Protein AF-A0A136KUG1-F1 (afdb_monomer_lite)

pLDDT: mean 79.72, std 15.79, range [46.69, 96.94]

Foldseek 3Di:
DAQVVVLVVCVVVVHQADETAFDCDDPNPGQFAQDQPDPSQVVVSVVSVGPTYGYDHDDPVCPCVVVVD

Sequence (69 aa):
MNAKNMIYTAISNGETDILVPALDGYEGTKELELASNYWINKCAAQYYGVNSLGTFQLREDNDLDYFSE

Radius of gyration: 12.06 Å; chains: 1; bounding box: 30×18×32 Å

Structure (mmCIF, N/CA/C/O backbone):
data_AF-A0A136KUG1-F1
#
_entry.id   AF-A0A136KUG1-F1
#
loop_
_atom_site.group_PDB
_atom_site.id
_atom_site.type_symbol
_atom_site.label_atom_id
_atom_site.label_alt_id
_atom_site.label_comp_id
_atom_site.label_asym_id
_atom_site.label_entity_id
_atom_site.label_seq_id
_atom_site.pdbx_PDB_ins_code
_atom_site.Cartn_x
_atom_site.Cartn_y
_atom_site.Cartn_z
_atom_site.occupancy
_atom_site.B_iso_or_equiv
_atom_site.auth_seq_id
_atom_site.auth_comp_id
_atom_site.auth_asym_id
_atom_site.auth_atom_id
_atom_site.pdbx_PDB_model_num
ATOM 1 N N . MET A 1 1 ? -5.875 6.948 -13.930 1.00 54.44 1 MET A N 1
ATOM 2 C CA . MET A 1 1 ? -6.007 7.290 -12.480 1.00 54.44 1 MET A CA 1
ATOM 3 C C . MET A 1 1 ? -4.671 7.153 -11.701 1.00 54.44 1 MET A C 1
ATOM 5 O O . MET A 1 1 ? -3.933 6.222 -11.974 1.00 54.44 1 MET A O 1
ATOM 9 N N . ASN A 1 2 ? -4.318 8.047 -10.751 1.00 67.38 2 ASN A N 1
ATOM 10 C CA . ASN A 1 2 ? -3.080 7.956 -9.921 1.00 67.38 2 ASN A CA 1
ATOM 11 C C . ASN A 1 2 ? -3.277 6.991 -8.723 1.00 67.38 2 ASN A C 1
ATOM 13 O O . ASN A 1 2 ? -4.353 7.004 -8.123 1.00 67.38 2 ASN A O 1
ATOM 17 N N . ALA A 1 3 ? -2.269 6.191 -8.336 1.00 70.81 3 ALA A N 1
ATOM 18 C CA . ALA A 1 3 ? -2.389 5.172 -7.277 1.00 70.81 3 ALA A CA 1
ATOM 19 C C . ALA A 1 3 ? -2.839 5.728 -5.913 1.00 70.81 3 ALA A C 1
ATOM 21 O O . ALA A 1 3 ? -3.527 5.039 -5.163 1.00 70.81 3 ALA A O 1
ATOM 22 N N . LYS A 1 4 ? -2.555 7.001 -5.606 1.00 79.44 4 LYS A N 1
ATOM 23 C CA . LYS A 1 4 ? -3.106 7.662 -4.411 1.00 79.44 4 LYS A CA 1
ATOM 24 C C . LYS A 1 4 ? -4.638 7.652 -4.405 1.00 79.44 4 LYS A C 1
ATOM 26 O O . LYS A 1 4 ? -5.244 7.378 -3.373 1.00 79.44 4 LYS A O 1
ATOM 31 N N . ASN A 1 5 ? -5.265 7.928 -5.548 1.00 84.00 5 ASN A N 1
ATOM 32 C CA . ASN A 1 5 ? -6.724 7.914 -5.659 1.00 84.00 5 ASN A CA 1
ATOM 33 C C . ASN A 1 5 ? -7.263 6.495 -5.487 1.00 84.00 5 ASN A C 1
ATOM 35 O O . ASN A 1 5 ? -8.262 6.319 -4.805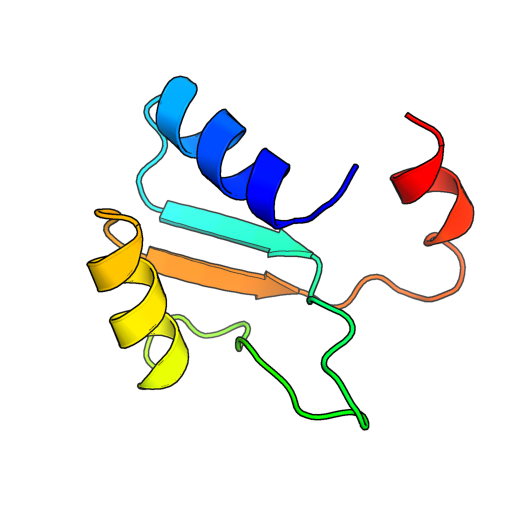 1.00 84.00 5 ASN A O 1
ATOM 39 N N . MET A 1 6 ? -6.559 5.490 -6.015 1.00 86.62 6 MET A N 1
ATOM 40 C CA . MET A 1 6 ? -6.939 4.089 -5.839 1.00 86.62 6 MET A CA 1
ATOM 41 C C . MET A 1 6 ? -6.960 3.660 -4.373 1.00 86.62 6 MET A C 1
ATOM 43 O O . MET A 1 6 ? -7.898 2.989 -3.954 1.00 86.62 6 MET A O 1
ATOM 47 N N . ILE A 1 7 ? -5.964 4.082 -3.587 1.00 90.06 7 ILE A N 1
ATOM 48 C CA . ILE A 1 7 ? -5.913 3.787 -2.150 1.00 90.06 7 ILE A CA 1
ATOM 49 C C . ILE A 1 7 ? -7.135 4.389 -1.446 1.00 90.06 7 ILE A C 1
ATOM 51 O O . ILE A 1 7 ? -7.820 3.690 -0.706 1.00 90.06 7 ILE A O 1
ATOM 55 N N . TYR A 1 8 ? -7.463 5.659 -1.706 1.00 92.75 8 TYR A N 1
ATOM 56 C CA . TYR A 1 8 ? -8.641 6.282 -1.091 1.00 92.75 8 TYR A CA 1
ATOM 57 C C . TYR A 1 8 ? -9.965 5.688 -1.574 1.00 92.75 8 TYR A C 1
ATOM 59 O O . TYR A 1 8 ? -10.890 5.572 -0.773 1.00 92.75 8 TYR A O 1
ATOM 67 N N . THR A 1 9 ? -10.064 5.285 -2.841 1.00 93.38 9 THR A N 1
ATOM 68 C CA . THR A 1 9 ? -11.243 4.583 -3.361 1.00 93.38 9 THR A CA 1
ATOM 69 C C . THR A 1 9 ? -11.435 3.245 -2.649 1.00 93.38 9 THR A C 1
ATOM 71 O O . THR A 1 9 ? -12.525 2.998 -2.137 1.00 93.38 9 THR A O 1
ATOM 74 N N . ALA A 1 10 ? -10.381 2.434 -2.524 1.00 93.00 10 ALA A N 1
ATOM 75 C CA . ALA A 1 10 ? -10.423 1.167 -1.794 1.00 93.00 10 ALA A CA 1
ATOM 76 C C . ALA A 1 10 ? -10.835 1.379 -0.324 1.00 93.00 10 ALA A C 1
ATOM 78 O O . ALA A 1 10 ? -11.761 0.733 0.165 1.00 93.00 10 ALA A O 1
ATOM 79 N N . ILE A 1 11 ? -10.254 2.378 0.352 1.00 95.81 11 ILE A N 1
ATOM 80 C CA . ILE A 1 11 ? -10.645 2.754 1.722 1.00 95.81 11 ILE A CA 1
ATOM 81 C C . ILE A 1 11 ? -12.125 3.154 1.789 1.00 95.81 11 ILE A C 1
ATOM 83 O O . ILE A 1 11 ? -12.837 2.734 2.699 1.00 95.81 11 ILE A O 1
ATOM 87 N N . SER A 1 12 ? -12.617 3.946 0.831 1.00 96.62 12 SER A N 1
ATOM 88 C CA . SER A 1 12 ? -14.025 4.369 0.801 1.00 96.62 12 SER A CA 1
ATOM 89 C C . SER A 1 12 ? -14.996 3.208 0.571 1.00 96.62 12 SER A C 1
ATOM 91 O O . SER A 1 12 ? -16.132 3.261 1.040 1.00 96.62 12 SER A O 1
ATOM 93 N N . ASN A 1 13 ? -14.526 2.136 -0.074 1.00 96.06 13 ASN A N 1
ATOM 94 C CA . ASN A 1 13 ? -15.256 0.882 -0.247 1.00 96.06 13 ASN A CA 1
ATOM 95 C C . ASN A 1 13 ? -15.182 -0.032 0.991 1.00 96.06 13 ASN A C 1
ATOM 97 O O . ASN A 1 13 ? -15.807 -1.091 1.007 1.00 96.06 13 ASN A O 1
ATOM 101 N N . GLY A 1 14 ? -14.446 0.367 2.034 1.00 96.44 14 GLY A N 1
ATOM 102 C CA . GLY A 1 14 ? -14.251 -0.414 3.256 1.00 96.44 14 GLY A CA 1
ATOM 103 C C . GLY A 1 14 ? -13.134 -1.456 3.168 1.00 96.44 14 GLY A C 1
ATOM 104 O O . GLY A 1 14 ? -13.054 -2.327 4.033 1.00 96.44 14 GLY A O 1
ATOM 105 N N . GLU A 1 15 ? -12.277 -1.393 2.147 1.00 96.81 15 GLU A N 1
ATOM 106 C CA . GLU A 1 15 ? -11.140 -2.301 2.005 1.00 96.81 15 GLU A CA 1
ATOM 107 C C . GLU A 1 15 ? -10.009 -1.919 2.968 1.00 96.81 15 GLU A C 1
ATOM 109 O O . GLU A 1 15 ? -9.638 -0.752 3.105 1.00 96.81 15 GLU A O 1
ATOM 114 N N . THR A 1 16 ? -9.435 -2.928 3.624 1.00 95.62 16 THR A N 1
ATOM 115 C CA . THR A 1 16 ? -8.334 -2.765 4.587 1.00 95.62 16 THR A CA 1
ATOM 116 C C . THR A 1 16 ? -7.047 -3.461 4.157 1.00 95.62 16 THR A C 1
ATOM 118 O O . THR A 1 16 ? -6.010 -3.260 4.778 1.00 95.62 16 THR A O 1
ATOM 121 N N . ASP A 1 17 ? -7.096 -4.283 3.115 1.00 96.06 17 ASP A N 1
ATOM 122 C CA . ASP A 1 17 ? -5.957 -5.027 2.585 1.00 96.06 17 ASP A CA 1
ATOM 123 C C . ASP A 1 17 ? -5.826 -4.690 1.105 1.00 96.06 17 ASP A C 1
ATOM 125 O O . ASP A 1 17 ? -6.556 -5.211 0.266 1.00 96.06 17 ASP A O 1
ATOM 129 N N . ILE A 1 18 ? -4.949 -3.734 0.806 1.00 92.88 18 ILE A N 1
ATOM 130 C CA . ILE A 1 18 ? -4.967 -2.996 -0.456 1.00 92.88 18 ILE A CA 1
ATOM 131 C C . ILE A 1 18 ? -3.752 -3.364 -1.308 1.00 92.88 18 ILE A C 1
ATOM 133 O O . ILE A 1 18 ? -2.604 -3.317 -0.857 1.00 92.88 18 ILE A O 1
ATOM 137 N N . LEU A 1 19 ? -4.012 -3.650 -2.582 1.00 91.62 19 LEU A N 1
ATOM 138 C CA . LEU A 1 19 ? -3.002 -3.897 -3.601 1.00 91.62 19 LEU A CA 1
ATOM 139 C C . LEU A 1 19 ? -3.223 -2.927 -4.771 1.00 91.62 19 LEU A C 1
ATOM 141 O O . LEU A 1 19 ? -4.274 -2.956 -5.406 1.00 91.62 19 LEU A O 1
ATOM 145 N N . VAL A 1 20 ? -2.244 -2.067 -5.060 1.00 87.69 20 VAL A N 1
ATOM 146 C CA . VAL A 1 20 ? -2.326 -1.072 -6.151 1.00 87.69 20 VAL A CA 1
ATOM 147 C C . VAL A 1 20 ? -1.171 -1.234 -7.142 1.00 87.69 20 VAL A C 1
ATOM 149 O O . VAL A 1 20 ? -0.158 -1.839 -6.806 1.00 87.69 20 VAL A O 1
ATOM 152 N N . PRO A 1 21 ? -1.275 -0.724 -8.375 1.00 86.12 21 PRO A N 1
ATOM 153 C CA . PRO A 1 21 ? -0.136 -0.668 -9.277 1.00 86.12 21 PRO A CA 1
ATOM 154 C C . PRO A 1 21 ? 1.056 0.035 -8.632 1.00 86.12 21 PRO A C 1
ATOM 156 O O . PRO A 1 21 ? 0.891 0.970 -7.840 1.00 86.12 21 PRO A O 1
ATOM 159 N N . ALA A 1 22 ? 2.257 -0.427 -8.967 1.00 78.94 22 ALA A N 1
ATOM 160 C CA . ALA A 1 22 ? 3.487 0.219 -8.553 1.00 78.94 22 ALA A CA 1
ATOM 161 C C . ALA A 1 22 ? 3.469 1.687 -8.987 1.00 78.94 22 ALA A C 1
ATOM 163 O O . ALA A 1 22 ? 3.124 2.020 -10.118 1.00 78.94 22 ALA A O 1
ATOM 164 N N . LEU A 1 23 ? 3.820 2.561 -8.048 1.00 70.56 23 LEU A N 1
ATOM 165 C CA . LEU A 1 23 ? 4.122 3.943 -8.366 1.00 70.56 23 LEU A CA 1
ATOM 166 C C . LEU A 1 23 ? 5.424 3.950 -9.167 1.00 70.56 23 LEU A C 1
ATOM 168 O O . L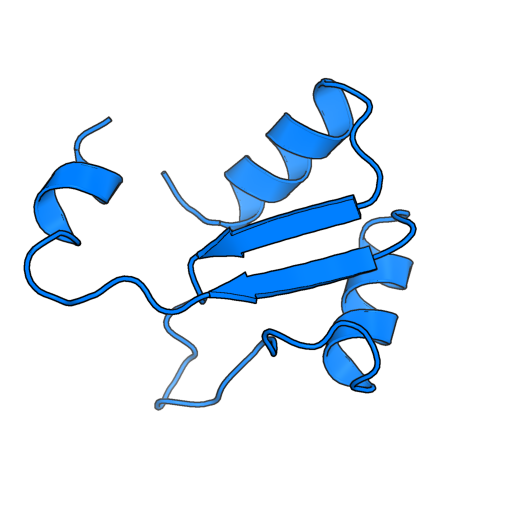EU A 1 23 ? 6.401 3.326 -8.741 1.00 70.56 23 LEU A O 1
ATOM 172 N N . ASP A 1 24 ? 5.432 4.657 -10.296 1.00 63.69 24 ASP A N 1
ATOM 173 C CA . ASP A 1 24 ? 6.678 5.072 -10.931 1.00 63.69 24 ASP A CA 1
ATOM 174 C C . ASP A 1 24 ? 7.384 6.006 -9.952 1.00 63.69 24 ASP A C 1
ATOM 176 O O . ASP A 1 24 ? 7.061 7.190 -9.822 1.00 63.69 24 ASP A O 1
ATOM 180 N N . GLY A 1 25 ? 8.284 5.431 -9.162 1.00 59.16 25 GLY A N 1
ATOM 181 C CA . GLY A 1 25 ? 9.030 6.189 -8.181 1.00 59.16 25 GLY A CA 1
ATOM 182 C C . GLY A 1 25 ? 9.999 7.143 -8.864 1.00 59.16 25 GLY A C 1
ATOM 183 O O . GLY A 1 25 ? 10.551 6.857 -9.930 1.00 59.16 25 GLY A O 1
ATOM 184 N N . TYR A 1 26 ? 10.245 8.282 -8.223 1.00 52.16 26 TYR A N 1
ATOM 185 C CA . TYR A 1 26 ? 11.255 9.228 -8.684 1.00 52.16 26 TYR A CA 1
ATOM 186 C C . TYR A 1 26 ? 12.628 8.526 -8.780 1.00 52.16 26 TYR A C 1
ATOM 188 O O . TYR A 1 26 ? 13.070 7.874 -7.829 1.00 52.16 26 TYR A O 1
ATOM 196 N N . GLU A 1 27 ? 13.289 8.629 -9.940 1.00 54.69 27 GLU A N 1
ATOM 197 C CA . GLU A 1 27 ? 14.609 8.026 -10.229 1.00 54.69 27 GLU A CA 1
ATOM 198 C C . G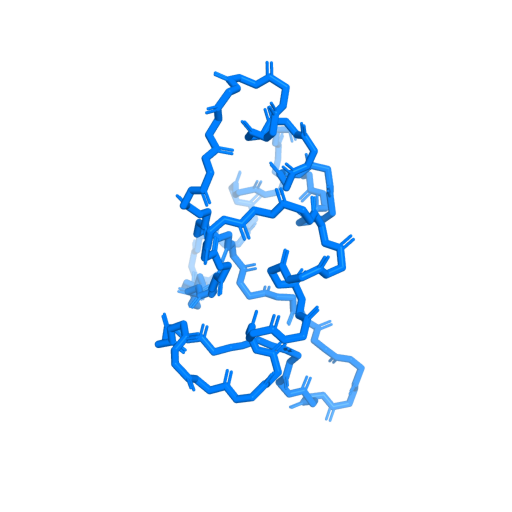LU A 1 27 ? 14.652 6.483 -10.132 1.00 54.69 27 GLU A C 1
ATOM 200 O O . GLU A 1 27 ? 15.686 5.899 -9.808 1.00 54.69 27 GLU A O 1
ATOM 205 N N . GLY A 1 28 ? 13.532 5.789 -10.374 1.00 58.31 28 GLY A N 1
ATOM 206 C CA . GLY A 1 28 ? 13.479 4.320 -10.287 1.00 58.31 28 GLY A CA 1
ATOM 207 C C . GLY A 1 28 ? 13.550 3.791 -8.850 1.00 58.31 28 GLY A C 1
ATOM 208 O O . GLY A 1 28 ? 13.780 2.599 -8.622 1.00 58.31 28 GLY A O 1
ATOM 209 N N . THR A 1 29 ? 13.346 4.668 -7.863 1.00 62.62 29 THR A N 1
ATOM 210 C CA . THR A 1 29 ? 13.266 4.275 -6.458 1.00 62.62 29 THR A CA 1
ATOM 211 C C . THR A 1 29 ? 11.944 3.571 -6.213 1.00 62.62 29 THR A C 1
ATOM 213 O O . THR A 1 29 ? 10.883 4.179 -6.260 1.00 62.62 29 THR A O 1
ATOM 216 N N . LYS A 1 30 ? 11.988 2.278 -5.912 1.00 65.56 30 LYS A N 1
ATOM 217 C CA . LYS A 1 30 ? 10.780 1.516 -5.605 1.00 65.56 30 LYS A CA 1
ATOM 218 C C . LYS A 1 30 ? 10.150 1.994 -4.291 1.00 65.56 30 LYS A C 1
ATOM 220 O O . LYS A 1 30 ? 10.755 1.859 -3.231 1.00 65.56 30 LYS A O 1
ATOM 225 N N . GLU A 1 31 ? 8.934 2.532 -4.363 1.00 73.12 31 GLU A N 1
ATOM 226 C CA . GLU A 1 31 ? 8.255 3.125 -3.199 1.00 73.12 31 GLU A CA 1
ATOM 227 C C . GLU A 1 31 ? 7.482 2.103 -2.358 1.00 73.12 31 GLU A C 1
ATOM 229 O O . GLU A 1 31 ? 7.283 2.309 -1.166 1.00 73.12 31 GLU A O 1
ATOM 234 N N . LEU A 1 32 ? 7.052 0.992 -2.958 1.00 81.56 32 LEU A N 1
ATOM 235 C CA . LEU A 1 32 ? 6.314 -0.083 -2.295 1.00 81.56 32 LEU A CA 1
ATOM 236 C C . LEU A 1 32 ? 6.682 -1.439 -2.900 1.00 81.56 32 LEU A C 1
ATOM 238 O O . LEU A 1 32 ? 7.065 -1.535 -4.068 1.00 81.56 32 LEU A O 1
ATOM 242 N N . GLU A 1 33 ? 6.552 -2.488 -2.094 1.00 84.62 33 GLU A N 1
ATOM 243 C CA . GLU A 1 33 ? 6.794 -3.874 -2.491 1.00 84.62 33 GLU A CA 1
ATOM 244 C C . GLU A 1 33 ? 5.505 -4.683 -2.645 1.00 84.62 33 GLU A C 1
ATOM 246 O O . GLU A 1 33 ? 4.455 -4.326 -2.109 1.00 84.62 33 GLU A O 1
ATOM 251 N N . LEU A 1 34 ? 5.595 -5.826 -3.329 1.00 84.31 34 LEU A N 1
ATOM 252 C CA . LEU A 1 34 ? 4.472 -6.767 -3.420 1.00 84.31 34 LEU A CA 1
ATOM 253 C C . LEU A 1 34 ? 4.180 -7.418 -2.066 1.00 84.31 34 LEU A C 1
ATOM 255 O O . LEU A 1 34 ? 3.024 -7.587 -1.684 1.00 84.31 34 LEU A O 1
ATOM 259 N N . ALA A 1 35 ? 5.226 -7.780 -1.323 1.00 83.81 35 ALA A N 1
ATOM 260 C CA . ALA A 1 35 ? 5.055 -8.371 -0.006 1.00 83.81 35 ALA A CA 1
ATOM 261 C C . ALA A 1 35 ? 4.826 -7.273 1.046 1.00 83.81 35 ALA A C 1
ATOM 263 O O . ALA A 1 35 ? 5.688 -6.440 1.315 1.00 83.81 35 ALA A O 1
ATOM 264 N N . SER A 1 36 ? 3.672 -7.294 1.707 1.00 83.31 36 SER A N 1
ATOM 265 C CA . SER A 1 36 ? 3.294 -6.277 2.700 1.00 83.31 36 SER A CA 1
ATOM 266 C C . SER A 1 36 ? 4.127 -6.305 3.992 1.00 83.31 36 SER A C 1
ATOM 268 O O . SER A 1 36 ? 3.997 -5.428 4.845 1.00 83.31 36 SER A O 1
ATOM 270 N N . ASN A 1 37 ? 5.007 -7.298 4.162 1.00 89.31 37 ASN A N 1
ATOM 271 C CA . ASN A 1 37 ? 5.850 -7.448 5.345 1.00 89.31 37 ASN A CA 1
ATOM 272 C C . ASN A 1 37 ? 7.118 -6.575 5.324 1.00 89.31 37 ASN A C 1
ATOM 274 O O . ASN A 1 37 ? 7.754 -6.437 6.379 1.00 89.31 37 ASN A O 1
ATOM 278 N N . TYR A 1 38 ? 7.472 -5.980 4.180 1.00 89.69 38 TYR A N 1
ATOM 279 C CA . TYR A 1 38 ? 8.559 -5.006 4.089 1.00 89.69 38 TYR A CA 1
ATOM 280 C C . TYR A 1 38 ? 8.240 -3.745 4.901 1.00 89.69 38 TYR A C 1
ATOM 282 O O . TYR A 1 38 ? 7.086 -3.350 5.065 1.00 89.69 38 TYR A O 1
ATOM 290 N N . TRP A 1 39 ? 9.278 -3.108 5.449 1.00 89.12 39 TRP A N 1
ATOM 291 C CA . TRP A 1 39 ? 9.109 -1.976 6.365 1.00 89.12 39 TRP A CA 1
ATOM 292 C C . TRP A 1 39 ? 8.380 -0.795 5.707 1.00 89.12 39 TRP A C 1
ATOM 294 O O . TRP A 1 39 ? 7.535 -0.180 6.349 1.00 89.12 39 TRP A O 1
ATOM 304 N N . ILE A 1 40 ? 8.641 -0.536 4.422 1.00 88.69 40 ILE A N 1
ATOM 305 C CA . ILE A 1 40 ? 8.019 0.560 3.676 1.00 88.69 40 ILE A CA 1
ATOM 306 C C . ILE A 1 40 ? 6.505 0.357 3.524 1.00 88.69 40 ILE A C 1
ATOM 308 O O . ILE A 1 40 ? 5.728 1.270 3.791 1.00 88.69 40 ILE A O 1
ATOM 312 N N . ASN A 1 41 ? 6.074 -0.873 3.235 1.00 91.56 41 ASN A N 1
ATOM 313 C CA . ASN A 1 41 ? 4.667 -1.260 3.170 1.00 91.56 41 ASN A CA 1
ATOM 314 C C . ASN A 1 41 ? 3.970 -1.114 4.521 1.00 91.56 41 ASN A C 1
ATOM 316 O O . ASN A 1 41 ? 2.851 -0.615 4.578 1.00 91.56 41 ASN A O 1
ATOM 320 N N . LYS A 1 42 ? 4.632 -1.501 5.617 1.00 93.25 42 LYS A N 1
ATOM 321 C CA . LYS A 1 42 ? 4.093 -1.322 6.974 1.00 93.25 42 LYS A CA 1
ATOM 322 C C . LYS A 1 42 ? 3.923 0.152 7.324 1.00 93.25 42 LYS A C 1
ATOM 324 O O . LYS A 1 42 ? 2.880 0.530 7.847 1.00 93.25 42 LYS A O 1
ATOM 329 N N . CYS A 1 43 ? 4.918 0.982 7.009 1.00 91.88 43 CYS A N 1
ATOM 330 C CA . CYS A 1 43 ? 4.828 2.429 7.198 1.00 91.88 43 CYS A CA 1
ATOM 331 C C . CYS A 1 43 ? 3.680 3.025 6.380 1.00 91.88 43 CYS A C 1
ATOM 333 O O . CYS A 1 43 ? 2.920 3.838 6.899 1.00 91.88 43 CYS A 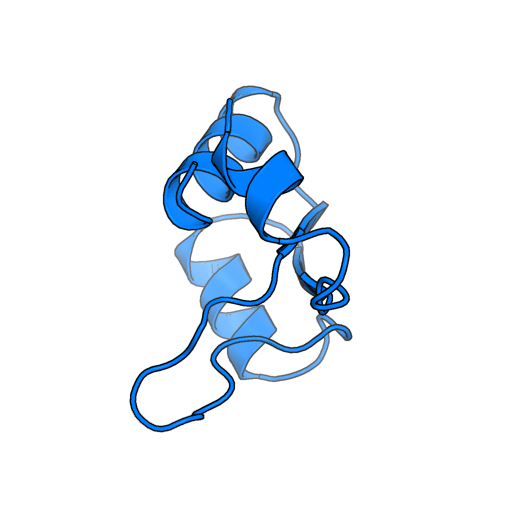O 1
ATOM 335 N N . ALA A 1 44 ? 3.518 2.595 5.131 1.00 91.06 44 ALA A N 1
ATOM 336 C CA . ALA A 1 44 ? 2.447 3.074 4.273 1.00 91.06 44 ALA A CA 1
ATOM 337 C C . ALA A 1 44 ? 1.064 2.600 4.755 1.00 91.06 44 ALA A C 1
ATOM 339 O O . ALA A 1 44 ? 0.151 3.412 4.862 1.00 91.06 44 ALA A O 1
ATOM 340 N N . ALA A 1 45 ? 0.912 1.330 5.141 1.00 94.31 45 ALA A N 1
ATOM 341 C CA . ALA A 1 45 ? -0.323 0.803 5.721 1.00 94.31 45 ALA A CA 1
ATOM 342 C C . ALA A 1 45 ? -0.715 1.562 7.000 1.00 94.31 45 ALA A C 1
ATOM 344 O O . ALA A 1 45 ? -1.859 1.991 7.145 1.00 94.31 45 ALA A O 1
ATOM 345 N N . GLN A 1 46 ? 0.257 1.832 7.877 1.00 95.69 46 GLN A N 1
ATOM 346 C CA . GLN A 1 46 ? 0.050 2.645 9.073 1.00 95.69 46 GLN A CA 1
ATOM 347 C C . GLN A 1 46 ? -0.344 4.089 8.733 1.00 95.69 46 GLN A C 1
ATOM 349 O O . GLN A 1 46 ? -1.232 4.643 9.376 1.00 95.69 46 GLN A O 1
ATOM 354 N N . TYR A 1 47 ? 0.295 4.697 7.731 1.00 94.38 47 TYR A N 1
ATOM 355 C CA . TYR A 1 47 ? -0.014 6.055 7.284 1.00 94.38 47 TYR A CA 1
ATOM 356 C C . TYR A 1 47 ? -1.442 6.177 6.737 1.00 94.38 47 TYR A C 1
ATOM 358 O O . TYR A 1 47 ? -2.142 7.135 7.056 1.00 94.38 47 TYR A O 1
ATOM 366 N N . TYR A 1 48 ? -1.886 5.197 5.946 1.00 93.31 48 TYR A N 1
ATOM 367 C CA . TYR A 1 48 ? -3.227 5.173 5.356 1.00 93.31 48 TYR A CA 1
ATOM 368 C C . TYR A 1 48 ? -4.304 4.583 6.280 1.00 93.31 48 TYR A C 1
ATOM 370 O O . TYR A 1 48 ? -5.486 4.678 5.960 1.00 93.31 48 TYR A O 1
ATOM 378 N N . GLY A 1 49 ? -3.927 4.013 7.429 1.00 95.88 49 GLY A N 1
ATOM 379 C CA . GLY A 1 49 ? -4.866 3.440 8.395 1.00 95.88 49 GLY A CA 1
ATOM 380 C C . GLY A 1 49 ? -5.494 2.118 7.944 1.00 95.88 49 GLY A C 1
ATOM 381 O O . GLY A 1 49 ? -6.654 1.862 8.254 1.00 95.88 49 GLY A O 1
ATOM 382 N N . VAL A 1 50 ? -4.743 1.291 7.213 1.00 96.06 50 VAL A N 1
ATOM 383 C CA . VAL A 1 50 ? -5.194 -0.001 6.667 1.00 96.06 50 VAL A CA 1
ATOM 384 C C . VAL A 1 50 ? -4.357 -1.160 7.225 1.00 96.06 50 VAL A C 1
ATOM 386 O O . VAL A 1 50 ? -3.267 -0.943 7.755 1.00 96.06 50 VAL A O 1
ATOM 389 N N . ASN A 1 51 ? -4.851 -2.397 7.132 1.00 96.94 51 ASN A N 1
ATOM 390 C CA . ASN A 1 51 ? -4.158 -3.589 7.640 1.00 96.94 51 ASN A CA 1
ATOM 391 C C . ASN A 1 51 ? -2.908 -3.908 6.818 1.00 96.94 51 ASN A C 1
ATOM 393 O O . ASN A 1 51 ? -1.855 -4.230 7.375 1.00 96.94 51 ASN A O 1
ATOM 397 N N . SER A 1 52 ? -3.019 -3.822 5.492 1.00 95.44 52 SER A N 1
ATOM 398 C CA . SER A 1 52 ? -1.903 -4.053 4.587 1.00 95.44 52 SER A CA 1
ATOM 399 C C . SER A 1 52 ? -2.000 -3.199 3.327 1.00 95.44 52 SER A C 1
ATOM 401 O O . SER A 1 52 ? -3.081 -2.851 2.856 1.00 95.44 52 SER A 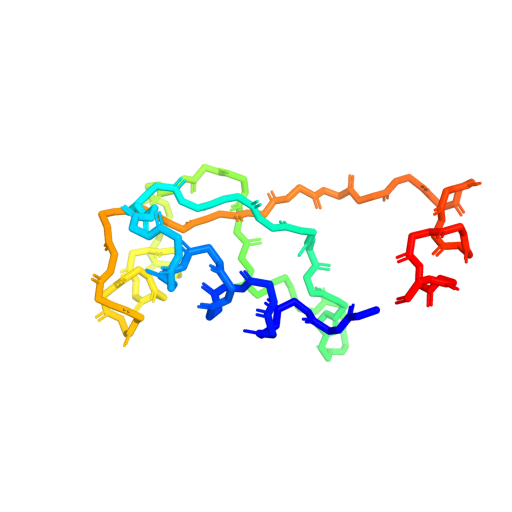O 1
ATOM 403 N N . LEU A 1 53 ? -0.831 -2.839 2.801 1.00 92.81 53 LEU A N 1
ATOM 404 C CA . LEU A 1 53 ? -0.674 -2.101 1.556 1.00 92.81 53 LEU A CA 1
ATOM 405 C C . LEU A 1 53 ? 0.471 -2.743 0.774 1.00 92.81 53 LEU A C 1
ATOM 407 O O . LEU A 1 53 ? 1.515 -3.036 1.362 1.00 92.81 53 LEU A O 1
ATOM 411 N N . GLY A 1 54 ? 0.308 -2.952 -0.527 1.00 91.38 54 GLY A N 1
ATOM 412 C CA . GLY A 1 54 ? 1.380 -3.414 -1.406 1.00 91.38 54 GLY A CA 1
ATOM 413 C C . GLY A 1 54 ? 1.174 -3.030 -2.857 1.00 91.38 54 GLY A C 1
ATOM 414 O O . GLY A 1 54 ? 0.150 -2.440 -3.211 1.00 91.38 54 GLY A O 1
ATOM 415 N N . THR A 1 55 ? 2.165 -3.355 -3.689 1.00 88.25 55 THR A N 1
ATOM 416 C CA . THR A 1 55 ? 2.126 -3.030 -5.116 1.00 88.25 55 THR A CA 1
ATOM 417 C C . THR A 1 55 ? 2.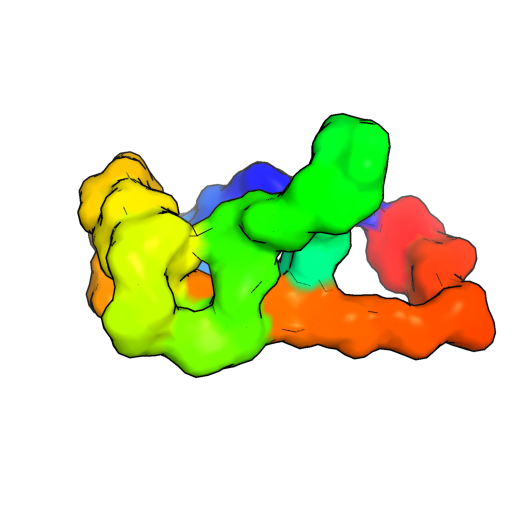487 -4.168 -6.052 1.00 88.25 55 THR A C 1
ATOM 419 O O . THR A 1 55 ? 3.269 -5.056 -5.724 1.00 88.25 55 THR A O 1
ATOM 422 N N . PHE A 1 56 ? 1.937 -4.120 -7.263 1.00 85.25 56 PHE A N 1
ATOM 423 C CA . PHE A 1 56 ? 2.296 -5.012 -8.363 1.00 85.25 56 PHE A CA 1
ATOM 424 C C . PHE A 1 56 ? 2.778 -4.211 -9.571 1.00 85.25 56 PHE A C 1
ATOM 426 O O . PHE A 1 56 ? 2.328 -3.094 -9.807 1.00 85.25 56 PHE A O 1
ATOM 433 N N . GLN A 1 57 ? 3.705 -4.786 -10.334 1.00 77.06 57 GLN A N 1
ATOM 434 C CA . GLN A 1 57 ? 4.152 -4.192 -11.590 1.00 77.06 57 GLN A CA 1
ATOM 435 C C . GLN A 1 57 ? 3.083 -4.418 -12.660 1.00 77.06 57 GLN A C 1
ATOM 437 O O . GLN A 1 57 ? 2.666 -5.561 -12.881 1.00 77.06 57 GLN A O 1
ATOM 442 N N . LEU A 1 58 ? 2.648 -3.341 -13.313 1.00 69.88 58 LEU A N 1
ATOM 443 C CA . LEU A 1 58 ? 1.950 -3.452 -14.586 1.00 69.88 58 LEU A CA 1
ATOM 444 C C . LEU A 1 58 ? 2.989 -3.806 -15.655 1.00 69.88 58 LEU A C 1
ATOM 446 O O . LEU A 1 58 ? 4.164 -3.458 -15.554 1.00 69.88 58 LEU A O 1
ATOM 450 N N . ARG A 1 59 ? 2.587 -4.619 -16.624 1.00 62.22 59 ARG A N 1
ATOM 451 C CA . ARG A 1 59 ? 3.444 -4.979 -17.753 1.00 62.22 59 ARG A CA 1
ATOM 452 C C . ARG A 1 59 ? 3.257 -3.886 -18.807 1.00 62.22 59 ARG A C 1
ATOM 454 O O . ARG A 1 59 ? 2.103 -3.613 -19.117 1.00 62.22 59 ARG A O 1
ATOM 461 N N . GLU A 1 60 ? 4.348 -3.353 -19.366 1.00 56.72 60 GLU A N 1
ATOM 462 C CA . GLU A 1 60 ? 4.357 -2.183 -20.277 1.00 56.72 60 GLU A CA 1
ATOM 463 C C . GLU A 1 60 ? 3.327 -2.242 -21.424 1.00 56.72 60 GLU A C 1
ATOM 465 O O . GLU A 1 60 ? 2.815 -1.215 -21.864 1.00 56.72 60 GLU A O 1
ATOM 470 N N . ASP A 1 61 ? 2.946 -3.442 -21.867 1.00 56.72 61 ASP A N 1
ATOM 471 C CA . ASP A 1 61 ? 1.928 -3.648 -22.905 1.00 56.72 61 ASP A CA 1
ATOM 472 C C . ASP A 1 61 ? 0.504 -3.191 -22.492 1.00 56.72 61 ASP A C 1
ATOM 474 O O . ASP A 1 61 ? -0.357 -3.051 -23.357 1.00 56.72 61 ASP A O 1
ATOM 478 N N . ASN A 1 62 ? 0.245 -2.963 -21.196 1.00 52.50 62 ASN A N 1
ATOM 479 C CA . ASN A 1 62 ? -1.069 -2.624 -20.622 1.00 52.50 62 ASN A CA 1
ATOM 480 C C . ASN A 1 62 ? -1.137 -1.219 -19.993 1.00 52.50 62 ASN A C 1
ATOM 482 O O . ASN A 1 62 ? -2.184 -0.834 -19.464 1.00 52.50 62 ASN A O 1
ATOM 486 N N . ASP A 1 63 ? -0.044 -0.455 -20.009 1.00 54.12 63 ASP A N 1
ATOM 487 C CA . ASP A 1 63 ? 0.034 0.800 -19.253 1.00 54.12 63 ASP A CA 1
ATOM 488 C C . ASP A 1 63 ? -0.908 1.865 -19.828 1.00 54.12 63 ASP A C 1
ATOM 490 O O . ASP A 1 63 ? -1.609 2.554 -19.087 1.00 54.12 63 ASP A O 1
ATOM 494 N N . LEU A 1 64 ? -1.002 1.960 -21.158 1.00 54.53 64 LEU A N 1
ATOM 495 C CA . LEU A 1 64 ? -1.870 2.937 -21.823 1.00 54.53 64 LEU A CA 1
ATOM 496 C C . LEU A 1 64 ? -3.360 2.673 -21.572 1.00 54.53 64 LEU A C 1
ATOM 498 O O . LEU A 1 64 ? -4.117 3.629 -21.406 1.00 54.53 64 LEU A O 1
ATOM 502 N N . ASP A 1 65 ? -3.766 1.406 -21.481 1.00 55.25 65 ASP A N 1
ATOM 503 C CA . ASP A 1 65 ? -5.159 1.032 -21.229 1.00 55.25 65 ASP A CA 1
ATOM 504 C C . ASP A 1 65 ? -5.554 1.332 -19.777 1.00 55.25 65 ASP A C 1
ATOM 506 O O . ASP A 1 65 ? -6.636 1.860 -19.520 1.00 55.25 65 ASP A O 1
ATOM 510 N N . TYR A 1 66 ? -4.650 1.101 -18.822 1.00 55.41 66 TYR A N 1
ATOM 511 C CA . TYR A 1 66 ? -4.911 1.315 -17.397 1.00 55.41 66 TYR A CA 1
ATOM 512 C C . TYR A 1 66 ? -5.050 2.798 -17.003 1.00 55.41 66 TYR A C 1
ATOM 514 O O . TYR A 1 66 ? -5.771 3.148 -16.065 1.00 55.41 66 TYR A O 1
ATOM 522 N N . PHE A 1 67 ? -4.364 3.700 -17.710 1.00 56.62 67 PHE A N 1
ATOM 523 C CA . PHE A 1 67 ? -4.470 5.145 -17.477 1.00 56.62 67 PHE A CA 1
ATOM 524 C C . PHE A 1 67 ? -5.568 5.828 -18.306 1.00 56.62 67 PHE A C 1
ATOM 526 O O . PHE A 1 67 ? -5.770 7.031 -18.124 1.00 56.62 67 PHE A O 1
ATOM 533 N N . SER A 1 68 ? -6.266 5.089 -19.176 1.00 58.41 68 SER A N 1
ATOM 534 C CA . SER A 1 68 ? -7.275 5.627 -20.100 1.00 58.41 68 SER A CA 1
ATOM 535 C C . SER A 1 68 ? -8.695 5.774 -19.528 1.00 58.41 68 SER A C 1
ATOM 537 O O . SER A 1 68 ? -9.545 6.355 -20.204 1.00 58.41 68 SER A O 1
ATOM 539 N N . GLU A 1 69 ? -8.937 5.333 -18.286 1.00 46.69 69 GLU A N 1
ATOM 540 C CA . GLU A 1 69 ? -10.183 5.577 -17.531 1.00 46.69 69 GLU A CA 1
ATOM 541 C C . GLU A 1 69 ? -10.057 6.713 -16.496 1.00 46.69 69 GLU A C 1
ATOM 543 O O . GLU A 1 69 ? -9.090 6.730 -15.679 1.00 46.69 69 GLU A O 1
#

Secondary structure (DSSP, 8-state):
--HHHHHHHHHHTT--EEEEEPP--GGG-----SSTTSHHHHHHHHHHT-SEEEEEPPPGGGHHHHT--